Protein AF-A0A9E1ZMN6-F1 (afdb_monomer)

pLDDT: mean 77.55, std 17.22, range [42.34, 97.69]

Nearest PDB structures (foldseek):
  6go1-assembly2_B  TM=6.642E-01  e=5.822E-03  Bacillus anthracis
  4v33-assembly2_B  TM=7.452E-01  e=2.477E-02  Bacillus anthracis
  4hd5-assembly1_A  TM=7.446E-01  e=3.017E-02  Bacillus cereus ATCC 14579
  4u10-assembly2_B  TM=7.130E-01  e=7.098E-02  Aggregatibacter actinomycetemcomitans
  6dq3-assembly2_B  TM=7.300E-01  e=2.173E-01  Streptococcus pyogenes

Mean predicted aligned error: 18.03 Å

Structure (mmCIF, N/CA/C/O backbone):
data_AF-A0A9E1ZMN6-F1
#
_entry.id   AF-A0A9E1ZMN6-F1
#
loop_
_atom_site.group_PDB
_atom_site.id
_atom_site.type_symbol
_atom_site.label_atom_id
_atom_site.label_alt_id
_atom_site.label_comp_id
_atom_site.label_asym_id
_atom_site.label_entity_id
_atom_site.label_seq_id
_atom_site.pdbx_PDB_ins_code
_atom_site.Cartn_x
_atom_site.Cartn_y
_atom_site.Cartn_z
_atom_site.occupancy
_atom_site.B_iso_or_equiv
_atom_site.auth_seq_id
_atom_site.auth_comp_id
_atom_site.auth_asym_id
_atom_site.auth_atom_id
_atom_site.pdbx_PDB_model_num
ATOM 1 N N . MET A 1 1 ? 39.850 -17.743 26.559 1.00 55.59 1 MET A N 1
ATOM 2 C CA . MET A 1 1 ? 39.591 -16.926 27.770 1.00 55.59 1 MET A CA 1
ATOM 3 C C . MET A 1 1 ? 38.496 -15.858 27.578 1.00 55.59 1 MET A C 1
ATOM 5 O O . MET A 1 1 ? 38.080 -15.274 28.565 1.00 55.59 1 MET A O 1
ATOM 9 N N . GLN A 1 2 ? 37.958 -15.644 26.364 1.00 53.09 2 GLN A N 1
ATOM 10 C CA . GLN A 1 2 ? 36.916 -14.631 26.092 1.00 53.09 2 GLN A CA 1
ATOM 11 C C . GLN A 1 2 ? 35.464 -15.060 26.394 1.00 53.09 2 GLN A C 1
ATOM 13 O O . GLN A 1 2 ? 34.640 -14.207 26.696 1.00 53.09 2 GLN A O 1
ATOM 18 N N . ALA A 1 3 ? 35.139 -16.358 26.395 1.00 51.31 3 ALA A N 1
ATOM 19 C CA . ALA A 1 3 ? 33.756 -16.818 26.604 1.00 51.31 3 ALA A CA 1
ATOM 20 C C . ALA A 1 3 ? 33.242 -16.666 28.053 1.00 51.31 3 ALA A C 1
ATOM 22 O O . ALA A 1 3 ? 32.040 -16.581 28.278 1.00 51.31 3 ALA A O 1
ATOM 23 N N . LYS A 1 4 ? 34.139 -16.595 29.050 1.00 49.56 4 LYS A N 1
ATOM 24 C CA . LYS A 1 4 ? 33.753 -16.445 30.467 1.00 49.56 4 LYS A CA 1
ATOM 25 C C . LYS A 1 4 ? 33.398 -15.007 30.860 1.00 49.56 4 LYS A C 1
ATOM 27 O O . LYS A 1 4 ? 32.746 -14.825 31.876 1.00 49.56 4 LYS A O 1
ATOM 32 N N . LEU A 1 5 ? 33.809 -14.005 30.077 1.00 49.47 5 LEU A N 1
ATOM 33 C CA . LEU A 1 5 ? 33.590 -12.595 30.417 1.00 49.47 5 LEU A CA 1
ATOM 34 C C . LEU A 1 5 ? 32.196 -12.099 29.990 1.00 49.47 5 LEU A C 1
ATOM 36 O O . LEU A 1 5 ? 31.632 -11.235 30.651 1.00 49.47 5 LEU A O 1
ATOM 40 N N . GLN A 1 6 ? 31.610 -12.672 28.931 1.00 50.91 6 GLN A N 1
ATOM 41 C CA . GLN A 1 6 ? 30.284 -12.264 28.445 1.00 50.91 6 GLN A CA 1
ATOM 42 C C . GLN A 1 6 ? 29.119 -12.843 29.258 1.00 50.91 6 GLN A C 1
ATOM 44 O O . GLN A 1 6 ? 28.079 -12.200 29.373 1.00 50.91 6 GLN A O 1
ATOM 49 N N . LEU A 1 7 ? 29.295 -14.012 29.881 1.00 46.94 7 LEU A N 1
ATOM 50 C CA . LEU A 1 7 ? 28.235 -14.645 30.673 1.00 46.94 7 LEU A CA 1
ATOM 51 C C . LEU A 1 7 ? 27.974 -13.906 32.000 1.00 46.94 7 LEU A C 1
ATOM 53 O O . LEU A 1 7 ? 26.841 -13.860 32.473 1.00 46.94 7 LEU A O 1
ATOM 57 N N . THR A 1 8 ? 29.002 -13.275 32.574 1.00 51.66 8 THR A N 1
ATOM 58 C CA . THR A 1 8 ? 28.896 -12.539 33.844 1.00 51.66 8 THR A CA 1
ATOM 59 C C . THR A 1 8 ? 28.170 -11.200 33.686 1.00 51.66 8 THR A C 1
ATOM 61 O O . THR A 1 8 ? 27.467 -10.778 34.596 1.00 51.66 8 THR A O 1
ATOM 64 N N . VAL A 1 9 ? 28.275 -10.553 32.518 1.00 53.06 9 VAL A N 1
ATOM 65 C CA . VAL A 1 9 ? 27.599 -9.269 32.243 1.00 53.06 9 VAL A CA 1
ATOM 66 C C . VAL A 1 9 ? 26.089 -9.461 32.044 1.00 53.06 9 VAL A C 1
ATOM 68 O O . VAL A 1 9 ? 25.304 -8.614 32.462 1.00 53.06 9 VAL A O 1
ATOM 71 N N . ILE A 1 10 ? 25.666 -10.604 31.490 1.00 53.34 10 ILE A N 1
ATOM 72 C CA . ILE A 1 10 ? 24.245 -10.918 31.262 1.00 53.34 10 ILE A CA 1
ATOM 73 C C . ILE A 1 10 ? 23.500 -11.172 32.587 1.00 53.34 10 ILE A C 1
ATOM 75 O O . ILE A 1 10 ? 22.345 -10.775 32.722 1.00 53.34 10 ILE A O 1
ATOM 79 N N . PHE A 1 11 ? 24.157 -11.747 33.602 1.00 50.47 11 PHE A N 1
ATOM 80 C CA . PHE A 1 11 ? 23.517 -11.997 34.902 1.00 50.47 11 PHE A CA 1
ATOM 81 C C . PHE A 1 11 ? 23.331 -10.737 35.767 1.00 50.47 11 PHE A C 1
ATOM 83 O O . PHE A 1 11 ? 22.403 -10.696 36.572 1.00 50.47 11 PHE A O 1
ATOM 90 N N . SER A 1 12 ? 24.146 -9.690 35.595 1.00 49.91 12 SER A N 1
ATOM 91 C CA . SER A 1 12 ? 24.007 -8.449 36.380 1.00 49.91 12 SER A CA 1
ATOM 92 C C . SER A 1 12 ? 22.923 -7.493 35.866 1.00 49.91 12 SER A C 1
ATOM 94 O O . SER A 1 12 ? 22.464 -6.648 36.630 1.00 49.91 12 SER A O 1
ATOM 96 N N . ALA A 1 13 ? 22.465 -7.629 34.617 1.00 50.84 13 ALA A N 1
ATOM 97 C CA . ALA A 1 13 ? 21.418 -6.766 34.056 1.00 50.84 13 ALA A CA 1
ATOM 98 C C . ALA A 1 13 ? 19.985 -7.202 34.431 1.00 50.84 13 ALA A C 1
ATOM 100 O O . ALA A 1 13 ? 19.063 -6.392 34.376 1.00 50.84 13 ALA A O 1
ATOM 101 N N . LEU A 1 14 ? 19.785 -8.457 34.857 1.00 49.31 14 LEU A N 1
ATOM 102 C CA . LEU A 1 14 ? 18.451 -8.998 35.157 1.00 49.31 14 LEU A CA 1
ATOM 103 C C . LEU A 1 14 ? 17.947 -8.658 36.576 1.00 49.31 14 LEU A C 1
ATOM 105 O O . LEU A 1 14 ? 16.768 -8.827 36.868 1.00 49.31 14 LEU A O 1
ATOM 109 N N . ALA A 1 15 ? 18.809 -8.134 37.454 1.00 52.72 15 ALA A N 1
ATOM 110 C CA . ALA A 1 15 ? 18.460 -7.821 38.844 1.00 52.72 15 ALA A CA 1
ATOM 111 C C . ALA A 1 15 ? 17.865 -6.411 39.059 1.00 52.72 15 ALA A C 1
ATOM 113 O O . ALA A 1 15 ? 17.480 -6.084 40.177 1.00 52.72 15 ALA A O 1
ATOM 114 N N . PHE A 1 16 ? 17.773 -5.571 38.019 1.00 50.97 16 PHE A N 1
ATOM 115 C CA . PHE A 1 16 ? 17.342 -4.169 38.157 1.00 50.97 16 PHE A CA 1
ATOM 116 C C . PHE A 1 16 ? 15.864 -3.887 37.826 1.00 50.97 16 PHE A C 1
ATOM 118 O O . PHE A 1 16 ? 15.428 -2.751 37.983 1.00 50.97 16 PHE A O 1
ATOM 125 N N . PHE A 1 17 ? 15.067 -4.886 37.425 1.00 51.97 17 PHE A N 1
ATOM 126 C CA . PHE A 1 17 ? 13.691 -4.658 36.944 1.00 51.97 17 PHE A CA 1
ATOM 127 C C . PHE A 1 17 ? 12.552 -5.112 37.875 1.00 51.97 17 PHE A C 1
ATOM 129 O O . PHE A 1 17 ? 11.391 -4.990 37.498 1.00 51.97 17 PHE A O 1
ATOM 136 N N . THR A 1 18 ? 12.814 -5.587 39.099 1.00 54.97 18 THR A 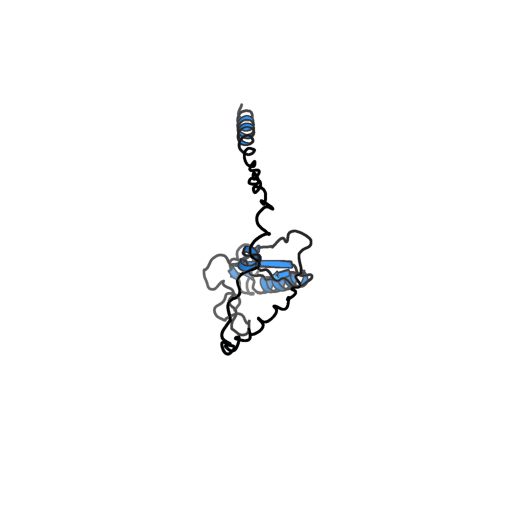N 1
ATOM 137 C CA . THR A 1 18 ? 11.747 -6.142 39.968 1.00 54.97 18 THR A CA 1
ATOM 138 C C . THR A 1 18 ? 11.263 -5.219 41.091 1.00 54.97 18 THR A C 1
ATOM 140 O O . THR A 1 18 ? 10.654 -5.700 42.041 1.00 54.97 18 THR A O 1
ATOM 143 N N . SER A 1 19 ? 11.503 -3.906 41.027 1.00 57.78 19 SER A N 1
ATOM 144 C CA . SER A 1 19 ? 11.104 -2.982 42.103 1.00 57.78 19 SER A CA 1
ATOM 145 C C . SER A 1 19 ? 10.176 -1.867 41.624 1.00 57.78 19 SER A C 1
ATOM 147 O O . SER A 1 19 ? 10.571 -0.705 41.608 1.00 57.78 19 SER A O 1
ATOM 149 N N . ALA A 1 20 ? 8.933 -2.202 41.271 1.00 53.81 20 ALA A N 1
ATOM 150 C CA . ALA A 1 20 ? 7.847 -1.220 41.205 1.00 53.81 20 ALA A CA 1
ATOM 151 C C . ALA A 1 20 ? 6.463 -1.894 41.195 1.00 53.81 20 ALA A C 1
ATOM 153 O O . ALA A 1 20 ? 5.995 -2.303 40.139 1.00 53.81 20 ALA A O 1
ATOM 154 N N . CYS A 1 21 ? 5.817 -2.003 42.362 1.00 51.28 21 CYS A N 1
ATOM 155 C CA . CYS A 1 21 ? 4.387 -1.704 42.570 1.00 51.28 21 CYS A CA 1
ATOM 156 C C . CYS A 1 21 ? 3.940 -2.166 43.963 1.00 51.28 21 CYS A C 1
ATOM 158 O O . CYS A 1 21 ? 3.543 -3.312 44.146 1.00 51.28 21 CYS A O 1
ATOM 160 N N . SER A 1 22 ? 3.945 -1.241 44.922 1.00 56.62 22 SER A N 1
ATOM 161 C CA . SER A 1 22 ? 3.109 -1.339 46.120 1.00 56.62 22 SER A CA 1
ATOM 162 C C . SER A 1 22 ? 2.579 0.053 46.437 1.00 56.62 22 SER A C 1
ATOM 164 O O . SER A 1 22 ? 3.307 0.885 46.971 1.00 56.62 22 SER A O 1
ATOM 166 N N . ALA A 1 23 ? 1.319 0.311 46.096 1.00 55.38 23 ALA A N 1
ATOM 167 C CA . ALA A 1 23 ? 0.566 1.444 46.619 1.00 55.38 23 ALA A CA 1
ATOM 168 C C . ALA A 1 23 ? -0.871 0.985 46.890 1.00 55.38 23 ALA A C 1
ATOM 170 O O . ALA A 1 23 ? -1.727 0.978 46.010 1.00 55.38 23 ALA A O 1
ATOM 171 N N . THR A 1 24 ? -1.101 0.541 48.122 1.00 68.75 24 THR A N 1
ATOM 172 C CA . THR A 1 24 ? -2.433 0.298 48.677 1.00 68.75 24 THR A CA 1
ATOM 173 C C . THR A 1 24 ? -3.028 1.647 49.091 1.00 68.75 24 THR A C 1
ATOM 175 O O . THR A 1 24 ? -2.358 2.373 49.830 1.00 68.75 24 THR A O 1
ATOM 178 N N . PRO A 1 25 ? -4.253 2.014 48.684 1.00 64.56 25 PRO A N 1
ATOM 179 C CA . PRO A 1 25 ? -4.913 3.181 49.247 1.00 64.56 25 PRO A CA 1
ATOM 180 C C . PRO A 1 25 ? -5.453 2.847 50.643 1.00 64.56 25 PRO A C 1
ATOM 182 O O . PRO A 1 25 ? -6.166 1.860 50.829 1.00 64.56 25 PRO A O 1
ATOM 185 N N . ALA A 1 26 ? -5.106 3.677 51.626 1.00 59.38 26 ALA A N 1
ATOM 186 C CA . ALA A 1 26 ? -5.770 3.697 52.922 1.00 59.38 26 ALA A CA 1
ATOM 187 C C . ALA A 1 26 ? -7.115 4.422 52.769 1.00 59.38 26 ALA A C 1
ATOM 189 O O . ALA A 1 26 ? -7.161 5.537 52.254 1.00 59.38 26 ALA A O 1
ATOM 190 N N . ALA A 1 27 ? -8.201 3.773 53.188 1.00 60.84 27 ALA A N 1
ATOM 191 C CA . ALA A 1 27 ? -9.512 4.397 53.294 1.00 60.84 27 ALA A CA 1
ATOM 192 C C . ALA A 1 27 ? -9.580 5.278 54.554 1.00 60.84 27 ALA A C 1
ATOM 194 O O . ALA A 1 27 ? -9.082 4.895 55.614 1.00 60.84 27 ALA A O 1
ATOM 195 N N . ASP A 1 28 ? -10.186 6.453 54.390 1.00 64.88 28 ASP A N 1
ATOM 196 C CA . ASP A 1 28 ? -10.328 7.523 55.381 1.00 64.88 28 ASP A CA 1
ATOM 197 C C . ASP A 1 28 ? -11.265 7.164 56.558 1.00 64.88 28 ASP A C 1
ATOM 199 O O . ASP A 1 28 ? -12.084 6.243 56.451 1.00 64.88 28 ASP A O 1
ATOM 203 N N . PRO A 1 29 ? -11.166 7.888 57.692 1.00 60.28 29 PRO A N 1
ATOM 204 C CA . PRO A 1 29 ? -11.819 7.534 58.940 1.00 60.28 29 PRO A CA 1
ATOM 205 C C . PRO A 1 29 ? -13.309 7.901 59.012 1.00 60.28 29 PRO A C 1
ATOM 207 O O . PRO A 1 29 ? -13.796 8.902 58.493 1.00 60.28 29 PRO A O 1
ATOM 210 N N . THR A 1 30 ? -13.990 7.051 59.772 1.00 56.56 30 THR A N 1
ATOM 211 C CA . THR A 1 30 ? -15.356 7.073 60.298 1.00 56.56 30 THR A CA 1
ATOM 212 C C . THR A 1 30 ? -15.882 8.451 60.731 1.00 56.56 30 THR A C 1
ATOM 214 O O . THR A 1 30 ? -15.247 9.159 61.512 1.00 56.56 30 THR A O 1
ATOM 217 N N . SER A 1 31 ? -17.106 8.786 60.305 1.00 63.31 31 SER A N 1
ATOM 218 C CA . SER A 1 31 ? -17.873 9.946 60.785 1.00 63.31 31 SER A CA 1
ATOM 219 C C . SER A 1 31 ? -18.339 9.779 62.249 1.00 63.31 31 SER A C 1
ATOM 221 O O . SER A 1 31 ? -18.703 8.668 62.642 1.00 63.31 31 SER A O 1
ATOM 223 N N . PRO A 1 32 ? -18.372 10.855 63.063 1.00 72.00 32 PRO A N 1
ATOM 224 C CA . PRO A 1 32 ? -18.849 10.815 64.449 1.00 72.00 32 PRO A CA 1
ATOM 225 C C . PRO A 1 32 ? -20.383 10.651 64.563 1.00 72.00 32 PRO A C 1
ATOM 227 O O . PRO A 1 32 ? -21.106 10.881 63.591 1.00 72.00 32 PRO A O 1
ATOM 230 N N . PRO A 1 33 ? -20.888 10.241 65.745 1.00 62.81 33 PRO A N 1
ATOM 231 C CA . PRO A 1 33 ? -22.278 9.836 65.942 1.00 62.81 33 PRO A CA 1
ATOM 232 C C . PRO A 1 33 ? -23.267 11.009 65.907 1.00 62.81 33 PRO A C 1
ATOM 234 O O . PRO A 1 33 ? -22.980 12.109 66.374 1.00 62.81 33 PRO A O 1
ATOM 237 N N . ILE A 1 34 ? -24.461 10.724 65.385 1.00 56.66 34 ILE A N 1
ATOM 238 C CA . ILE A 1 34 ? -25.623 11.616 65.380 1.00 56.66 34 ILE A CA 1
ATOM 239 C C . ILE A 1 34 ? -26.207 11.669 66.798 1.00 56.66 34 ILE A C 1
ATOM 241 O O . ILE A 1 34 ? -26.591 10.640 67.352 1.00 56.66 34 ILE A O 1
ATOM 245 N N . ASP A 1 35 ? -26.282 12.873 67.364 1.00 48.25 35 ASP A N 1
ATOM 246 C CA . ASP A 1 35 ? -26.902 13.157 68.658 1.00 48.25 35 ASP A CA 1
ATOM 247 C C . ASP A 1 35 ? -28.433 13.262 68.507 1.00 48.25 35 ASP A C 1
ATOM 249 O O . ASP A 1 35 ? -28.977 14.218 67.951 1.00 48.25 35 ASP A O 1
ATOM 253 N N . THR A 1 36 ? -29.142 12.235 68.973 1.00 53.12 36 THR A N 1
ATOM 254 C CA . THR A 1 36 ? -30.608 12.102 68.969 1.00 53.12 36 THR A CA 1
ATOM 255 C C . THR A 1 36 ? -31.269 12.840 70.145 1.00 53.12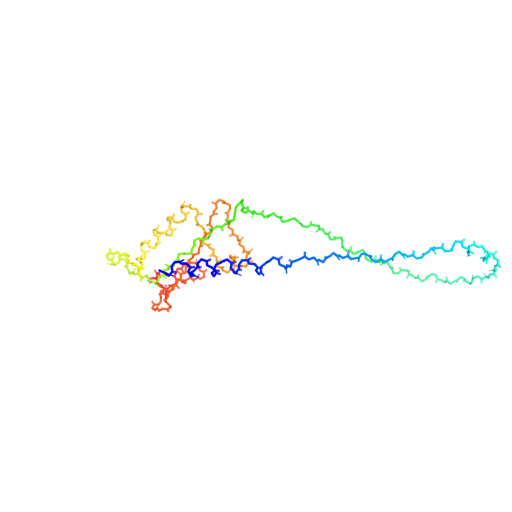 36 THR A C 1
ATOM 257 O O . THR A 1 36 ? -32.066 12.256 70.879 1.00 53.12 36 THR A O 1
ATOM 260 N N . GLY A 1 37 ? -30.932 14.118 70.352 1.00 54.00 37 GLY A N 1
ATOM 261 C CA . GLY A 1 37 ? -31.237 14.839 71.598 1.00 54.00 37 GLY A CA 1
ATOM 262 C C . GLY A 1 37 ? -31.970 16.182 71.495 1.00 54.00 37 GLY A C 1
ATOM 263 O O . GLY A 1 37 ? -32.024 16.889 72.496 1.00 54.00 37 GLY A O 1
ATOM 264 N N . ALA A 1 38 ? -32.528 16.581 70.344 1.00 45.62 38 ALA A N 1
ATOM 265 C CA . ALA A 1 38 ? -33.139 17.917 70.202 1.00 45.62 38 ALA A CA 1
ATOM 266 C C . ALA A 1 38 ? -34.439 17.962 69.370 1.00 45.62 38 ALA A C 1
ATOM 268 O O . ALA A 1 38 ? -34.708 18.940 68.678 1.00 45.62 38 ALA A O 1
ATOM 269 N N . THR A 1 39 ? -35.272 16.915 69.431 1.00 49.00 39 THR A N 1
ATOM 270 C CA . THR A 1 39 ? -36.575 16.856 68.722 1.00 49.00 39 THR A CA 1
ATOM 271 C C . THR A 1 39 ? -37.785 16.984 69.656 1.00 49.00 39 THR A C 1
ATOM 273 O O . THR A 1 39 ? -38.852 16.438 69.399 1.00 49.00 39 THR A O 1
ATOM 276 N N . ALA A 1 40 ? -37.675 17.737 70.746 1.00 48.56 40 ALA A N 1
ATOM 277 C CA . ALA A 1 40 ? -38.840 18.105 71.541 1.00 48.56 40 ALA A CA 1
ATOM 278 C C . ALA A 1 40 ? -38.656 19.524 72.069 1.00 48.56 40 ALA A C 1
ATOM 280 O O . ALA A 1 40 ? -37.576 19.867 72.528 1.00 48.56 40 ALA A O 1
ATOM 281 N N . ILE A 1 41 ? -39.735 20.308 72.058 1.00 45.28 41 ILE A N 1
ATOM 282 C CA . ILE A 1 41 ? -39.816 21.725 72.459 1.00 45.28 41 ILE A CA 1
ATOM 283 C C . ILE A 1 41 ? -39.543 22.710 71.307 1.00 45.28 41 ILE A C 1
ATOM 285 O O . ILE A 1 41 ? -38.682 23.577 71.366 1.00 45.28 41 ILE A O 1
ATOM 289 N N . SER A 1 42 ? -40.353 22.625 70.252 1.00 42.34 42 SER A N 1
ATOM 290 C CA . SER A 1 42 ? -40.714 23.811 69.460 1.00 42.34 42 SER A CA 1
ATOM 291 C C . SER A 1 42 ? -42.097 23.622 68.830 1.00 42.34 42 SER A C 1
ATOM 293 O O . SER A 1 42 ? -42.288 23.675 67.621 1.00 42.34 42 SER A O 1
ATOM 295 N N . MET A 1 43 ? -43.083 23.308 69.673 1.00 48.97 43 MET A N 1
ATOM 296 C CA . MET A 1 43 ? -44.496 23.314 69.295 1.00 48.97 43 MET A CA 1
ATOM 297 C C . MET A 1 43 ? -45.272 24.119 70.330 1.00 48.97 43 MET A C 1
ATOM 299 O O . MET A 1 43 ? -45.828 23.543 71.255 1.00 48.97 43 MET A O 1
ATOM 303 N N . ALA A 1 44 ? -45.231 25.446 70.207 1.00 51.19 44 ALA A N 1
ATOM 304 C CA . ALA A 1 44 ? -46.248 26.381 70.701 1.00 51.19 44 ALA A CA 1
ATOM 305 C C . ALA A 1 44 ? -45.739 27.820 70.529 1.00 51.19 44 ALA A C 1
ATOM 307 O O . ALA A 1 44 ? -45.288 28.450 71.481 1.00 51.19 44 ALA A O 1
ATOM 308 N N . SER A 1 45 ? -45.812 28.360 69.313 1.00 44.91 45 SER A N 1
ATOM 309 C CA . SER A 1 45 ? -45.938 29.810 69.171 1.00 44.91 45 SER A CA 1
ATOM 310 C C . SER A 1 45 ? -46.736 30.142 67.923 1.00 44.91 45 SER A C 1
ATOM 312 O O . SER A 1 45 ? -46.298 29.990 66.786 1.00 44.91 45 SER A O 1
ATOM 314 N N . THR A 1 46 ? -47.972 30.523 68.200 1.00 51.00 46 THR A N 1
ATOM 315 C CA . THR A 1 46 ? -48.989 31.049 67.309 1.00 51.00 46 THR A CA 1
ATOM 316 C C . THR A 1 46 ? -48.497 32.344 66.668 1.00 51.00 46 THR A C 1
ATOM 318 O O . THR A 1 46 ? -48.262 33.322 67.373 1.00 51.00 46 THR A O 1
ATOM 321 N N . MET A 1 47 ? -48.418 32.394 65.340 1.00 46.22 47 MET A N 1
ATOM 322 C CA . MET A 1 47 ? -48.452 33.659 64.608 1.00 46.22 47 MET A CA 1
ATOM 323 C C . MET A 1 47 ? -49.408 33.537 63.428 1.00 46.22 47 MET A C 1
ATOM 325 O O . MET A 1 47 ? -49.321 32.612 62.624 1.00 46.22 47 MET A O 1
ATOM 329 N N . ALA A 1 48 ? -50.351 34.474 63.374 1.00 55.19 48 ALA A N 1
ATOM 330 C CA . ALA A 1 48 ? -51.224 34.697 62.238 1.00 55.19 48 ALA A CA 1
ATOM 331 C C . ALA A 1 48 ? -50.361 34.963 60.995 1.00 55.19 48 ALA A C 1
ATOM 333 O O . ALA A 1 48 ? -49.643 35.959 60.942 1.00 55.19 48 ALA A O 1
ATOM 334 N N . ALA A 1 49 ? -50.405 34.049 60.028 1.00 55.88 49 ALA A N 1
ATOM 335 C CA . ALA A 1 49 ? -49.747 34.215 58.743 1.00 55.88 49 ALA A CA 1
ATOM 336 C C . ALA A 1 49 ? -50.711 34.924 57.785 1.00 55.88 49 ALA A C 1
ATOM 338 O O . ALA A 1 49 ? -51.783 34.406 57.464 1.00 55.88 49 ALA A O 1
ATOM 339 N N . GLU A 1 50 ? -50.334 36.124 57.349 1.00 60.31 50 GLU A N 1
ATOM 340 C CA . GLU A 1 50 ? -50.986 36.815 56.242 1.00 60.31 50 GLU A CA 1
ATOM 341 C C . GLU A 1 50 ? -50.921 35.943 54.980 1.00 60.31 50 GLU A C 1
ATOM 343 O O . GLU A 1 50 ? -49.903 35.321 54.670 1.00 60.31 50 GLU A O 1
ATOM 348 N N . THR A 1 51 ? -52.033 35.869 54.249 1.00 57.47 51 THR A N 1
ATOM 349 C CA . THR A 1 51 ? -52.121 35.114 52.996 1.00 57.47 51 THR A CA 1
ATOM 350 C C . THR A 1 51 ? -51.345 35.853 51.906 1.00 57.47 51 THR A C 1
ATOM 352 O O . THR A 1 51 ? -51.875 36.752 51.258 1.00 57.47 51 THR A O 1
ATOM 355 N N . MET A 1 52 ? -50.080 35.484 51.698 1.00 63.91 52 MET A N 1
ATOM 356 C CA . MET A 1 52 ? -49.342 35.877 50.499 1.00 63.91 52 MET A CA 1
ATOM 357 C C . MET A 1 52 ? -49.913 35.128 49.290 1.00 63.91 52 MET A C 1
ATOM 359 O O . MET A 1 52 ? -50.081 33.908 49.325 1.00 63.91 52 MET A O 1
ATOM 363 N N . ALA A 1 53 ? -50.227 35.858 48.219 1.00 69.25 53 ALA A N 1
ATOM 364 C CA . ALA A 1 53 ? -50.614 35.262 46.946 1.00 69.25 53 ALA A CA 1
ATOM 365 C C . ALA A 1 53 ? -49.477 34.365 46.424 1.00 69.25 53 ALA A C 1
ATOM 367 O O . ALA A 1 53 ? -48.315 34.772 46.420 1.00 69.25 53 ALA A O 1
ATOM 368 N N . ALA A 1 54 ? -49.813 33.144 46.001 1.00 69.50 54 ALA A N 1
ATOM 369 C CA . ALA A 1 54 ? -48.842 32.189 45.483 1.00 69.50 54 ALA A CA 1
ATOM 370 C C . ALA A 1 54 ? -48.149 32.752 44.230 1.00 69.50 54 ALA A C 1
ATOM 372 O O . ALA A 1 54 ? -48.804 33.100 43.247 1.00 69.50 54 ALA A O 1
ATOM 373 N N . ILE A 1 55 ? -46.819 32.835 44.269 1.00 73.06 55 ILE A N 1
ATOM 374 C CA . ILE A 1 55 ? -45.995 33.149 43.100 1.00 73.06 55 ILE A CA 1
ATOM 375 C C . ILE A 1 55 ? -46.054 31.927 42.166 1.00 73.06 55 ILE A C 1
ATOM 377 O O . ILE A 1 55 ? -45.890 30.804 42.655 1.00 73.06 55 ILE A O 1
ATOM 381 N N . PRO A 1 56 ? -46.309 32.095 40.854 1.00 71.12 56 PRO A N 1
ATOM 382 C CA . PRO A 1 56 ? -46.331 30.975 39.921 1.00 71.12 56 PRO A CA 1
ATOM 383 C C . PRO A 1 56 ? -44.984 30.249 39.953 1.00 71.12 56 PRO A C 1
ATOM 385 O O . PRO A 1 56 ? -43.934 30.840 39.716 1.00 71.12 56 PRO A O 1
ATOM 388 N N . THR A 1 57 ? -45.023 28.964 40.294 1.00 76.88 57 THR A N 1
ATOM 389 C CA . THR A 1 57 ? -43.852 28.089 40.280 1.00 76.88 57 THR A CA 1
ATOM 390 C C . THR A 1 57 ? -43.447 27.845 38.830 1.00 76.88 57 THR A C 1
ATOM 392 O O . THR A 1 57 ? -44.255 27.352 38.041 1.00 76.88 57 THR A O 1
ATOM 395 N N . GLU A 1 58 ? -42.212 28.200 38.467 1.00 76.25 58 GLU A N 1
ATOM 396 C CA . GLU A 1 58 ? -41.659 27.854 37.158 1.00 76.25 58 GLU A CA 1
ATOM 397 C C . GLU A 1 58 ? -41.714 26.334 36.978 1.00 76.25 58 GLU A C 1
ATOM 399 O O . GLU A 1 58 ? -41.198 25.563 37.788 1.00 76.25 58 GLU A O 1
ATOM 404 N N . THR A 1 59 ? -42.405 25.897 35.927 1.00 77.19 59 THR A N 1
ATOM 405 C CA . THR A 1 59 ? -42.470 24.482 35.566 1.00 77.19 59 THR A CA 1
ATOM 406 C C . THR A 1 59 ? -41.132 24.106 34.948 1.00 77.19 59 THR A C 1
ATOM 408 O O . THR A 1 59 ? -40.769 24.625 33.892 1.00 77.19 59 THR A O 1
ATOM 411 N N . THR A 1 60 ? -40.384 23.222 35.606 1.00 77.94 60 THR A N 1
ATOM 412 C CA . THR A 1 60 ? -39.134 22.697 35.058 1.00 77.94 60 THR A CA 1
ATOM 413 C C . THR A 1 60 ? -39.430 21.945 33.761 1.00 77.94 60 THR A C 1
ATOM 415 O O . THR A 1 60 ? -40.252 21.029 33.722 1.00 77.94 60 THR A O 1
ATOM 418 N N . ILE A 1 61 ? -38.783 22.355 32.669 1.00 80.31 61 ILE A N 1
ATOM 419 C CA . ILE A 1 61 ? -38.842 21.617 31.405 1.00 80.31 61 ILE A CA 1
ATOM 420 C C . ILE A 1 61 ? -38.115 20.285 31.634 1.00 80.31 61 ILE A C 1
ATOM 422 O O . ILE A 1 61 ? -36.991 20.306 32.144 1.00 80.31 61 ILE A O 1
ATOM 426 N N . PRO A 1 62 ? -38.718 19.130 31.299 1.00 79.44 62 PRO A N 1
ATOM 427 C CA . PRO A 1 62 ? -38.043 17.851 31.453 1.00 79.44 62 PRO A CA 1
ATOM 428 C C . PRO A 1 62 ? -36.792 17.826 30.575 1.00 79.44 62 PRO A C 1
ATOM 430 O O . PRO A 1 62 ? -36.862 18.048 29.365 1.00 79.44 62 PRO A O 1
ATOM 433 N N . THR A 1 63 ? -35.642 17.549 31.187 1.00 82.31 63 THR A N 1
ATOM 434 C CA . THR A 1 63 ? -34.407 17.2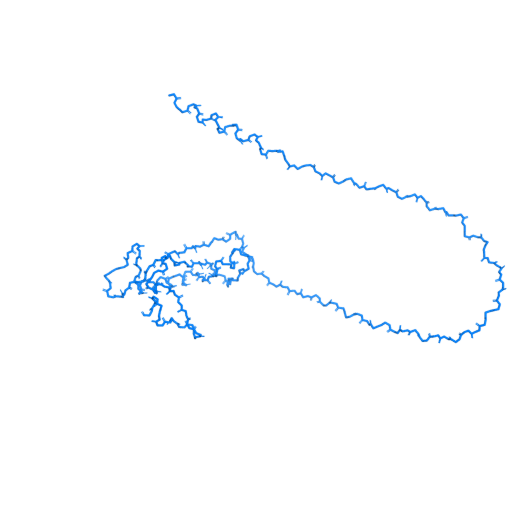83 30.450 1.00 82.31 63 THR A CA 1
ATOM 435 C C . THR A 1 63 ? -34.633 16.048 29.572 1.00 82.31 63 THR A C 1
ATOM 437 O O . THR A 1 63 ? -35.104 15.031 30.095 1.00 82.31 63 THR A O 1
ATOM 440 N N . PRO A 1 64 ? -34.346 16.102 28.257 1.00 83.00 64 PRO A N 1
ATOM 441 C CA . PRO A 1 64 ? -34.498 14.943 27.388 1.00 83.00 64 PRO A CA 1
ATOM 442 C C . PRO A 1 64 ? -33.704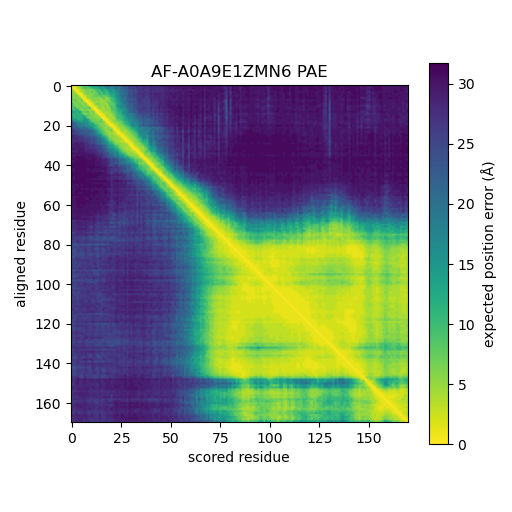 13.763 27.950 1.00 83.00 64 PRO A C 1
ATOM 444 O O . PRO A 1 64 ? -32.535 13.893 28.305 1.00 83.00 64 PRO A O 1
ATOM 447 N N . THR A 1 65 ? -34.369 12.616 28.072 1.00 84.06 65 THR A N 1
ATOM 448 C CA . THR A 1 65 ? -33.737 11.376 28.521 1.00 84.06 65 THR A CA 1
ATOM 449 C C . THR A 1 65 ? -32.783 10.896 27.433 1.00 84.06 65 THR A C 1
ATOM 451 O O . THR A 1 65 ? -33.212 10.679 26.299 1.00 84.06 65 THR A O 1
ATOM 454 N N . GLU A 1 66 ? -31.500 10.743 27.761 1.00 85.56 66 GLU A N 1
ATOM 455 C CA . GLU A 1 66 ? -30.524 10.180 26.828 1.00 85.56 66 GLU A CA 1
ATOM 456 C C . GLU A 1 66 ? -30.934 8.750 26.453 1.00 85.56 66 GLU A C 1
ATOM 458 O O . GLU A 1 66 ? -31.095 7.880 27.311 1.00 85.56 66 GLU A O 1
ATOM 463 N N . VAL A 1 67 ? -31.144 8.516 25.157 1.00 86.88 67 VAL A N 1
ATOM 464 C CA . VAL A 1 67 ? -31.430 7.183 24.622 1.00 86.88 67 VAL A CA 1
ATOM 465 C C . VAL A 1 67 ? -30.090 6.473 24.411 1.00 86.88 67 VAL A C 1
ATOM 467 O O . VAL A 1 67 ? -29.247 7.010 23.688 1.00 86.88 67 VAL A O 1
ATOM 470 N N . PRO A 1 68 ? -29.858 5.286 24.999 1.00 88.19 68 PRO A N 1
ATOM 471 C CA . PRO A 1 68 ? -28.617 4.557 24.775 1.00 88.19 68 PRO A CA 1
ATOM 472 C C . PRO A 1 68 ? -28.502 4.140 23.303 1.00 88.19 68 PRO A C 1
ATOM 474 O O . PRO A 1 68 ? -29.465 3.650 22.711 1.00 88.19 68 PRO A O 1
ATOM 477 N N . PHE A 1 69 ? -27.313 4.306 22.720 1.00 87.31 69 PHE A N 1
ATOM 478 C CA . PHE A 1 69 ? -26.974 3.733 21.419 1.00 87.31 69 PHE A CA 1
ATOM 479 C C . PHE A 1 69 ? -26.097 2.493 21.606 1.00 87.31 69 PHE A C 1
ATOM 481 O O . PHE A 1 69 ? -25.354 2.377 22.581 1.00 87.31 69 PHE A O 1
ATOM 488 N N . TYR A 1 70 ? -26.183 1.566 20.656 1.00 87.75 70 TYR A N 1
ATOM 489 C CA . TYR A 1 70 ? -25.405 0.331 20.657 1.00 87.75 70 TYR A CA 1
ATOM 490 C C . TYR A 1 70 ? -24.476 0.323 19.445 1.00 87.75 70 TYR A C 1
ATOM 492 O O . TYR A 1 70 ? -24.921 0.558 18.322 1.00 87.75 70 TYR A O 1
ATOM 500 N N . LEU A 1 71 ? -23.193 0.036 19.672 1.00 83.75 71 LEU A N 1
ATOM 501 C CA . LEU A 1 71 ? -22.199 -0.164 18.620 1.00 83.75 71 LEU A CA 1
ATOM 502 C C . LEU A 1 71 ? -21.914 -1.661 18.486 1.00 83.75 71 LEU A C 1
ATOM 504 O O . LEU A 1 71 ? -21.629 -2.332 19.474 1.00 83.75 71 LEU A O 1
ATOM 508 N N . THR A 1 72 ? -21.979 -2.176 17.260 1.00 83.94 72 THR A N 1
ATOM 509 C CA . THR A 1 72 ? -21.488 -3.522 16.941 1.00 83.94 72 THR A CA 1
ATOM 510 C C . THR A 1 72 ? -20.114 -3.380 16.308 1.00 83.94 72 THR A C 1
ATOM 512 O O . THR A 1 72 ? -19.977 -2.683 15.305 1.00 83.94 72 THR A O 1
ATOM 515 N N . ALA A 1 73 ? -19.107 -4.023 16.894 1.00 81.44 73 ALA A N 1
ATOM 516 C CA . ALA A 1 73 ? -17.743 -4.029 16.386 1.00 81.44 73 ALA A CA 1
ATOM 517 C C . ALA A 1 73 ? -17.270 -5.471 16.187 1.00 81.44 73 ALA A C 1
ATOM 519 O O . ALA A 1 73 ? -17.498 -6.330 17.040 1.00 81.44 73 ALA A O 1
ATOM 520 N N . ASN A 1 74 ? -16.595 -5.717 15.066 1.00 81.56 74 ASN A N 1
ATOM 521 C CA . ASN A 1 74 ? -15.901 -6.974 14.828 1.00 81.56 74 ASN A CA 1
ATOM 522 C C . ASN A 1 74 ? -14.504 -6.874 15.439 1.00 81.56 74 ASN A C 1
ATOM 524 O O . ASN A 1 74 ? -13.771 -5.930 15.154 1.00 81.56 74 ASN A O 1
ATOM 528 N N . ILE A 1 75 ? -14.146 -7.850 16.268 1.00 85.06 75 ILE A N 1
ATOM 529 C CA . ILE A 1 75 ? -12.814 -7.963 16.862 1.00 85.06 75 ILE A CA 1
ATOM 530 C C . ILE A 1 75 ? -12.090 -9.160 16.257 1.00 85.06 75 ILE A C 1
ATOM 532 O O . ILE A 1 75 ? -12.703 -10.192 15.971 1.00 85.06 75 ILE A O 1
ATOM 536 N N . TRP A 1 76 ? -10.780 -9.037 16.058 1.00 84.44 76 TRP A N 1
ATOM 537 C CA . TRP A 1 76 ? -9.971 -10.186 15.670 1.00 84.44 76 TRP A CA 1
ATOM 538 C C . TRP A 1 76 ? -9.905 -11.194 16.820 1.00 84.44 76 TRP A C 1
ATOM 540 O O . TRP A 1 76 ? -9.781 -10.821 17.985 1.00 84.44 76 TRP A O 1
ATOM 550 N N . ALA A 1 77 ? -9.974 -12.484 16.485 1.00 87.25 77 ALA A N 1
ATOM 551 C CA . ALA A 1 77 ? -9.841 -13.565 17.464 1.00 87.25 77 ALA A CA 1
ATOM 552 C C . ALA A 1 77 ? -8.409 -13.692 18.018 1.00 87.25 77 ALA A C 1
ATOM 554 O O . ALA A 1 77 ? -8.206 -14.227 19.104 1.00 87.25 77 ALA A O 1
ATOM 555 N N . GLU A 1 78 ? -7.426 -13.204 17.264 1.00 88.19 78 GLU A N 1
ATOM 556 C CA . GLU A 1 78 ? -6.003 -13.213 17.591 1.00 88.19 78 GLU A CA 1
ATOM 557 C C . GLU A 1 78 ? -5.382 -11.867 17.208 1.00 88.19 78 GLU A C 1
ATOM 559 O O . GLU A 1 78 ? -5.948 -11.134 16.397 1.00 88.19 78 GLU A O 1
ATOM 564 N N . GLU A 1 79 ? -4.200 -11.569 17.749 1.00 86.69 79 GLU A N 1
ATOM 565 C CA . GLU A 1 79 ? -3.448 -10.357 17.414 1.00 86.69 79 GLU A CA 1
ATOM 566 C C . GLU A 1 79 ? -3.183 -10.287 15.894 1.00 86.69 79 GLU A C 1
ATOM 568 O O . GLU A 1 79 ? -2.478 -11.153 15.350 1.00 86.69 79 GLU A O 1
ATOM 573 N N . PRO A 1 80 ? -3.736 -9.288 15.179 1.00 86.69 80 PRO A N 1
ATOM 574 C CA . PRO A 1 80 ? -3.586 -9.213 13.738 1.00 86.69 80 PRO A CA 1
ATOM 575 C C . PRO A 1 80 ? -2.126 -8.958 13.346 1.00 86.69 80 PRO A C 1
ATOM 577 O O . PRO A 1 80 ? -1.401 -8.182 13.963 1.00 86.69 80 PRO A O 1
ATOM 580 N N . ARG A 1 81 ? -1.680 -9.604 12.264 1.00 90.94 81 ARG A N 1
ATOM 581 C CA . ARG A 1 81 ? -0.372 -9.346 11.646 1.00 90.94 81 ARG A CA 1
ATOM 582 C C . ARG A 1 81 ? -0.575 -8.646 10.313 1.00 90.94 81 ARG A C 1
ATOM 584 O O . ARG A 1 81 ? -1.286 -9.166 9.455 1.00 90.94 81 ARG A O 1
ATOM 591 N N . VAL A 1 82 ? 0.095 -7.511 10.128 1.00 94.88 82 VAL A N 1
ATOM 592 C CA . VAL A 1 82 ? 0.008 -6.708 8.902 1.00 94.88 82 VAL A CA 1
ATOM 593 C C . VAL A 1 82 ? 1.293 -6.851 8.093 1.00 94.88 82 VAL A C 1
ATOM 595 O O . VAL A 1 82 ? 2.352 -6.420 8.552 1.00 94.88 82 VAL A O 1
ATOM 598 N N . PRO A 1 83 ? 1.243 -7.438 6.886 1.00 96.38 83 PRO A N 1
ATOM 599 C CA . PRO A 1 83 ? 2.359 -7.374 5.961 1.00 96.38 83 PRO A CA 1
ATOM 600 C C . PRO A 1 83 ? 2.515 -5.940 5.444 1.00 96.38 83 PRO A C 1
ATOM 602 O O . PRO A 1 83 ? 1.534 -5.293 5.076 1.00 96.38 83 PRO A O 1
ATOM 605 N N . ILE A 1 84 ? 3.760 -5.474 5.373 1.00 96.56 84 ILE A N 1
ATOM 606 C CA . ILE A 1 84 ? 4.124 -4.203 4.747 1.00 96.56 84 ILE A CA 1
ATOM 607 C C . ILE A 1 84 ? 5.006 -4.537 3.548 1.00 96.56 84 ILE A C 1
ATOM 609 O O . ILE A 1 84 ? 6.120 -5.035 3.718 1.00 96.56 84 ILE A O 1
ATOM 613 N N . ILE A 1 85 ? 4.491 -4.325 2.338 1.00 95.25 85 ILE A N 1
ATOM 614 C CA . ILE A 1 85 ? 5.225 -4.609 1.101 1.00 95.25 85 ILE A CA 1
ATOM 615 C C . ILE A 1 85 ? 5.810 -3.305 0.575 1.00 95.25 85 ILE A C 1
ATOM 617 O O . ILE A 1 85 ? 5.076 -2.360 0.286 1.00 95.25 85 ILE A O 1
ATOM 621 N N . ASN A 1 86 ? 7.136 -3.280 0.449 1.00 93.00 86 ASN A N 1
ATOM 622 C CA . ASN A 1 86 ? 7.872 -2.124 -0.035 1.00 93.00 86 ASN A CA 1
ATOM 623 C C . ASN A 1 86 ? 8.209 -2.255 -1.524 1.00 93.00 86 ASN A C 1
ATOM 625 O O . ASN A 1 86 ? 8.791 -3.253 -1.953 1.00 93.00 86 ASN A O 1
ATOM 629 N N . TYR A 1 87 ? 7.892 -1.224 -2.297 1.00 91.94 87 TYR A N 1
ATOM 630 C CA . TYR A 1 87 ? 8.262 -1.081 -3.700 1.00 91.94 87 TYR A CA 1
ATOM 631 C C . TYR A 1 87 ? 9.156 0.146 -3.881 1.00 91.94 87 TYR A C 1
ATOM 633 O O . TYR A 1 87 ? 9.068 1.090 -3.113 1.00 91.94 87 TYR A O 1
ATOM 641 N N . HIS A 1 88 ? 9.996 0.151 -4.917 1.00 90.25 88 HIS A N 1
ATOM 642 C CA . HIS A 1 88 ? 10.899 1.280 -5.189 1.00 90.25 88 HIS A CA 1
ATOM 643 C C . HIS A 1 88 ? 10.517 1.981 -6.502 1.00 90.25 88 HIS A C 1
ATOM 645 O O . HIS A 1 88 ? 10.175 3.159 -6.532 1.00 90.25 88 HIS A O 1
ATOM 651 N N . GLN A 1 89 ? 10.520 1.247 -7.623 1.00 89.44 89 GLN A N 1
ATOM 652 C CA . GLN A 1 89 ? 10.243 1.821 -8.942 1.00 89.44 89 GLN A CA 1
ATOM 653 C C . GLN A 1 89 ? 9.370 0.920 -9.822 1.00 89.44 89 GLN A C 1
ATOM 655 O O . GLN A 1 89 ? 9.509 -0.304 -9.824 1.00 89.44 89 GLN A O 1
ATOM 660 N N . PHE A 1 90 ? 8.532 1.546 -10.653 1.00 90.12 90 PHE A N 1
ATOM 661 C CA . PHE A 1 90 ? 7.838 0.878 -11.750 1.00 90.12 90 PHE A CA 1
ATOM 662 C C . PHE A 1 90 ? 8.691 0.845 -13.022 1.00 90.12 90 PHE A C 1
ATOM 664 O O . PHE A 1 90 ? 9.238 1.854 -13.468 1.00 90.12 90 PHE A O 1
ATOM 671 N N . ALA A 1 91 ? 8.784 -0.329 -13.638 1.00 90.25 91 ALA A N 1
ATOM 672 C CA . ALA A 1 91 ? 9.373 -0.540 -14.951 1.00 90.25 91 ALA A CA 1
ATOM 673 C C . ALA A 1 91 ? 8.274 -0.682 -16.021 1.00 90.25 91 ALA A C 1
ATOM 675 O O . ALA A 1 91 ? 7.208 -1.248 -15.749 1.00 90.25 91 ALA A O 1
ATOM 676 N N . PRO A 1 92 ? 8.522 -0.235 -17.267 1.00 89.31 92 PRO A N 1
ATOM 677 C CA . PRO A 1 92 ? 7.580 -0.451 -18.357 1.00 89.31 92 PRO A CA 1
ATOM 678 C C . PRO A 1 92 ? 7.446 -1.947 -18.663 1.00 89.31 92 PRO A C 1
ATOM 680 O O . PRO A 1 92 ? 8.396 -2.716 -18.495 1.00 89.31 92 PRO A O 1
ATOM 683 N N . ASN A 1 93 ? 6.292 -2.353 -19.197 1.00 91.31 93 ASN A N 1
ATOM 684 C CA . ASN A 1 93 ? 6.022 -3.748 -19.578 1.00 91.31 93 ASN A CA 1
ATOM 685 C C . ASN A 1 93 ? 6.912 -4.265 -20.721 1.00 91.31 93 ASN A C 1
ATOM 687 O O . ASN A 1 93 ? 6.978 -5.469 -20.942 1.00 91.31 93 ASN A O 1
ATOM 691 N N . THR A 1 94 ? 7.628 -3.377 -21.414 1.00 93.88 94 THR A N 1
ATOM 692 C CA . THR A 1 94 ? 8.685 -3.732 -22.373 1.00 93.88 94 THR A CA 1
ATOM 693 C C . THR A 1 94 ? 9.941 -4.295 -21.701 1.00 93.88 94 THR A C 1
ATOM 695 O O . THR A 1 94 ? 10.799 -4.859 -22.376 1.00 93.88 94 THR A O 1
ATOM 698 N N . SER A 1 95 ? 10.066 -4.168 -20.378 1.00 94.44 95 SER A N 1
ATOM 699 C CA . SER A 1 95 ? 11.171 -4.750 -19.618 1.00 94.44 95 SER A CA 1
ATOM 700 C C . SER A 1 95 ? 11.068 -6.276 -19.583 1.00 94.44 95 SER A C 1
ATOM 702 O O . SER A 1 95 ? 9.986 -6.845 -19.417 1.00 94.44 95 SER A O 1
ATOM 704 N N . LEU A 1 96 ? 12.213 -6.958 -19.673 1.00 95.25 96 LEU A N 1
ATOM 705 C CA . LEU A 1 96 ? 12.266 -8.425 -19.734 1.00 95.25 96 LEU A CA 1
ATOM 706 C C . LEU A 1 96 ? 11.673 -9.109 -18.491 1.00 95.25 96 LEU A C 1
ATOM 708 O O . LEU A 1 96 ? 11.037 -10.153 -18.616 1.00 95.25 96 LEU A O 1
ATOM 712 N N . ARG A 1 97 ? 11.882 -8.531 -17.302 1.00 95.88 97 ARG A N 1
ATOM 713 C CA . ARG A 1 97 ? 11.416 -9.042 -16.001 1.00 95.88 97 ARG A CA 1
ATOM 714 C C . ARG A 1 97 ? 11.447 -7.947 -14.936 1.00 95.88 97 ARG A C 1
ATOM 716 O O . ARG A 1 97 ? 12.121 -6.935 -15.133 1.00 95.88 97 ARG A O 1
ATOM 723 N N . SER A 1 98 ? 10.755 -8.180 -13.823 1.00 95.88 98 SER A N 1
ATOM 724 C CA . SER A 1 98 ? 10.974 -7.436 -12.578 1.00 95.88 98 SER A CA 1
ATOM 725 C C . SER A 1 98 ? 12.343 -7.766 -11.970 1.00 95.88 98 SER A C 1
ATOM 727 O O . SER A 1 98 ? 12.912 -8.832 -12.224 1.00 95.88 98 SER A O 1
ATOM 729 N N . THR A 1 99 ? 12.878 -6.836 -11.188 1.00 94.62 99 THR A N 1
ATOM 730 C CA . THR A 1 99 ? 14.140 -6.936 -10.448 1.00 94.62 99 THR A CA 1
ATOM 731 C C . THR A 1 99 ? 13.931 -6.492 -9.003 1.00 94.62 99 THR A C 1
ATOM 733 O O . THR A 1 99 ? 12.870 -5.973 -8.662 1.00 94.62 99 THR A O 1
ATOM 736 N N . ASP A 1 100 ? 14.966 -6.630 -8.178 1.00 90.88 100 ASP A N 1
ATOM 737 C CA . ASP A 1 100 ? 14.940 -6.304 -6.747 1.00 90.88 100 ASP A CA 1
ATOM 738 C C . ASP A 1 100 ? 14.482 -4.863 -6.451 1.00 90.88 100 ASP A C 1
ATOM 740 O O . ASP A 1 100 ? 13.831 -4.616 -5.441 1.00 90.88 100 ASP A O 1
ATOM 744 N N . HIS A 1 101 ? 14.761 -3.918 -7.356 1.00 90.56 101 HIS A N 1
ATOM 745 C CA . HIS A 1 101 ? 14.398 -2.502 -7.197 1.00 90.56 101 HIS A CA 1
ATOM 746 C C . HIS A 1 101 ? 13.365 -2.007 -8.217 1.00 90.56 101 HIS A C 1
ATOM 748 O O . HIS A 1 101 ? 12.970 -0.844 -8.174 1.00 90.56 101 HIS A O 1
ATOM 754 N N . LYS A 1 102 ? 12.946 -2.837 -9.180 1.00 91.25 102 LYS A N 1
ATOM 755 C CA . LYS A 1 102 ? 12.001 -2.413 -10.222 1.00 91.25 102 LYS A CA 1
ATOM 756 C C . LYS A 1 102 ? 10.961 -3.479 -10.495 1.00 91.25 102 LYS A C 1
ATOM 758 O O . LYS A 1 102 ? 11.289 -4.545 -11.009 1.00 91.25 102 LYS A O 1
ATOM 763 N N . ILE A 1 103 ? 9.697 -3.160 -10.256 1.00 93.19 103 ILE A N 1
ATOM 764 C CA . ILE A 1 103 ? 8.586 -4.038 -10.609 1.00 93.19 103 ILE A CA 1
ATOM 765 C C . ILE A 1 103 ? 7.990 -3.621 -11.951 1.00 93.19 103 ILE A C 1
ATOM 767 O O . ILE A 1 103 ? 7.712 -2.447 -12.186 1.00 93.19 103 ILE A O 1
ATOM 771 N N . ARG A 1 104 ? 7.791 -4.567 -12.869 1.00 94.06 104 ARG A N 1
ATOM 772 C CA . ARG A 1 104 ? 7.032 -4.288 -14.094 1.00 94.06 104 ARG A CA 1
ATOM 773 C C . ARG A 1 104 ? 5.579 -4.042 -13.732 1.00 94.06 104 ARG A C 1
ATOM 775 O O . ARG A 1 104 ? 5.025 -4.766 -12.912 1.00 94.06 104 ARG A O 1
ATOM 782 N N . LYS A 1 105 ? 4.932 -3.095 -14.408 1.00 90.81 105 LYS A N 1
ATOM 783 C CA . LYS A 1 105 ? 3.516 -2.780 -14.155 1.00 90.81 105 LYS A CA 1
ATOM 784 C C . LYS A 1 105 ? 2.605 -4.007 -14.231 1.00 90.81 105 LYS A C 1
ATOM 786 O O . LYS A 1 105 ? 1.743 -4.162 -13.379 1.00 90.81 105 LYS A O 1
ATOM 791 N N . ARG A 1 106 ? 2.814 -4.899 -15.207 1.00 92.9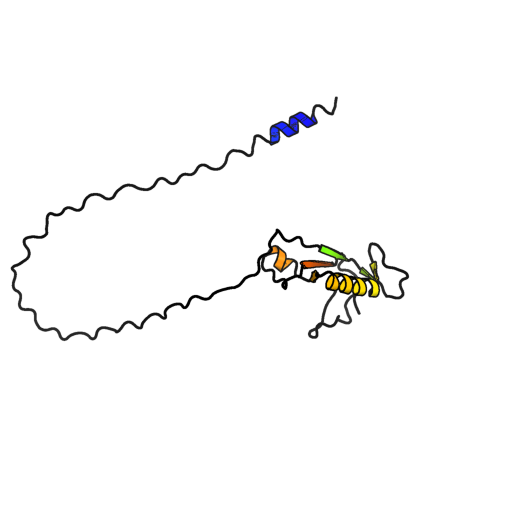4 106 ARG A N 1
ATOM 792 C CA . ARG A 1 106 ? 2.037 -6.144 -15.312 1.00 92.94 106 ARG A CA 1
ATOM 793 C C . ARG A 1 106 ? 2.233 -7.039 -14.090 1.00 92.94 106 ARG A C 1
ATOM 795 O O . ARG A 1 106 ? 1.252 -7.472 -13.514 1.00 92.94 106 ARG A O 1
ATOM 802 N N .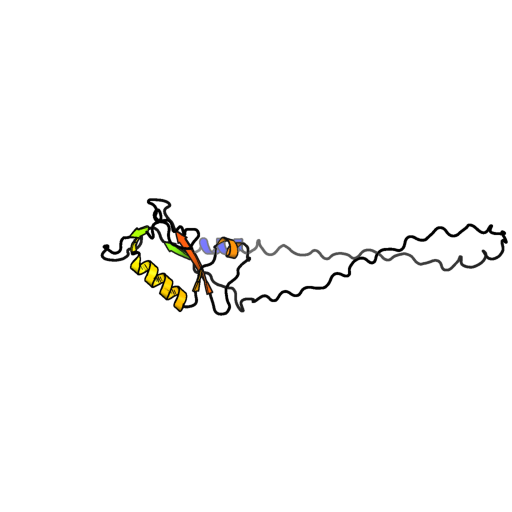 ASP A 1 107 ? 3.480 -7.247 -13.668 1.00 95.88 107 ASP A N 1
ATOM 803 C CA . ASP A 1 107 ? 3.786 -8.086 -12.502 1.00 95.88 107 ASP A CA 1
ATOM 804 C C . ASP A 1 107 ? 3.214 -7.472 -11.207 1.00 95.88 107 ASP A C 1
ATOM 806 O O . ASP A 1 107 ? 2.773 -8.197 -10.321 1.00 95.88 107 ASP A O 1
ATOM 810 N N . PHE A 1 108 ? 3.185 -6.137 -11.103 1.00 93.31 108 PHE A N 1
ATOM 811 C CA . PHE A 1 108 ? 2.523 -5.432 -10.003 1.00 93.31 108 PHE A CA 1
ATOM 812 C C . PHE A 1 108 ? 1.012 -5.684 -9.997 1.00 93.31 108 PHE A C 1
ATOM 814 O O . PHE A 1 108 ? 0.483 -6.092 -8.968 1.00 93.31 108 PHE A O 1
ATOM 821 N N . LEU A 1 109 ? 0.330 -5.502 -11.133 1.00 92.25 109 LEU A N 1
ATOM 822 C CA . LEU A 1 109 ? -1.113 -5.749 -11.261 1.00 92.25 109 LEU A CA 1
ATOM 823 C C . LEU A 1 109 ? -1.476 -7.217 -10.987 1.00 92.25 109 LEU A C 1
ATOM 825 O O . LEU A 1 109 ? -2.409 -7.478 -10.232 1.00 92.25 109 LEU A O 1
ATOM 829 N N . ASP A 1 110 ? -0.701 -8.160 -11.528 1.00 96.06 110 ASP A N 1
ATOM 830 C CA . ASP A 1 110 ? -0.866 -9.595 -11.266 1.00 96.06 110 ASP A CA 1
ATOM 831 C C . ASP A 1 110 ? -0.702 -9.895 -9.759 1.00 96.06 110 ASP A C 1
ATOM 833 O O . ASP A 1 110 ? -1.449 -10.685 -9.180 1.00 96.06 110 ASP A O 1
ATOM 837 N N . GLY A 1 111 ? 0.246 -9.221 -9.096 1.00 95.88 111 GLY A N 1
ATOM 838 C CA . GLY A 1 111 ? 0.448 -9.303 -7.650 1.00 95.88 111 GLY A CA 1
ATOM 839 C C . GLY A 1 111 ? -0.710 -8.720 -6.833 1.00 95.88 111 GLY A C 1
ATOM 840 O O . GLY A 1 111 ? -1.118 -9.335 -5.848 1.00 95.88 111 GLY A O 1
ATOM 841 N N . LEU A 1 112 ? -1.266 -7.572 -7.240 1.00 93.81 112 LEU A N 1
ATOM 842 C CA . LEU A 1 112 ? -2.445 -6.975 -6.598 1.00 93.81 112 LEU A CA 1
ATOM 843 C C . LEU A 1 112 ? -3.646 -7.917 -6.651 1.00 93.81 112 LEU A C 1
ATOM 845 O O . LEU A 1 112 ? -4.319 -8.115 -5.639 1.00 93.81 112 LEU A O 1
ATOM 849 N N . GLU A 1 113 ? -3.883 -8.523 -7.812 1.00 96.12 113 GLU A N 1
ATOM 850 C CA . GLU A 1 113 ? -4.964 -9.485 -7.997 1.00 96.12 113 GLU A CA 1
ATOM 851 C C . GLU A 1 113 ? -4.751 -10.728 -7.125 1.00 96.12 113 GLU A C 1
ATOM 853 O O . GLU A 1 113 ? -5.655 -11.141 -6.401 1.00 96.12 113 GLU A O 1
ATOM 858 N N . ALA A 1 114 ? -3.534 -11.281 -7.102 1.00 97.69 114 ALA A N 1
ATOM 859 C CA . ALA A 1 114 ? -3.212 -12.430 -6.258 1.00 97.69 114 ALA A CA 1
ATOM 860 C C . ALA A 1 114 ? -3.419 -12.137 -4.759 1.00 97.69 114 ALA A C 1
ATOM 862 O O . ALA A 1 114 ? -3.949 -12.973 -4.025 1.00 97.69 114 ALA A O 1
ATOM 863 N N . LEU A 1 115 ? -3.041 -10.942 -4.294 1.00 97.31 115 LEU A N 1
ATOM 864 C CA . LEU A 1 115 ? -3.273 -10.503 -2.916 1.00 97.31 115 LEU A CA 1
ATOM 865 C C . LEU A 1 115 ? -4.768 -10.351 -2.619 1.00 97.31 115 LEU A C 1
ATOM 867 O O . LEU A 1 115 ? -5.235 -10.805 -1.570 1.00 97.31 115 LEU A O 1
ATOM 871 N N . ASN A 1 116 ? -5.528 -9.771 -3.550 1.00 95.25 116 ASN A N 1
ATOM 872 C CA . ASN A 1 116 ? -6.973 -9.644 -3.421 1.00 95.25 116 ASN A CA 1
ATOM 873 C C . ASN A 1 116 ? -7.636 -11.025 -3.299 1.00 95.25 116 ASN A C 1
ATOM 875 O O . ASN A 1 116 ? -8.336 -11.272 -2.314 1.00 95.25 116 ASN A O 1
ATOM 879 N N . GLN A 1 117 ? -7.335 -11.944 -4.220 1.00 97.69 117 GLN A N 1
ATOM 880 C CA . GLN A 1 117 ? -7.846 -13.319 -4.220 1.00 97.69 117 GLN A CA 1
ATOM 881 C C . GLN A 1 117 ? -7.447 -14.096 -2.965 1.00 97.69 117 GLN A C 1
ATOM 883 O O . GLN A 1 117 ? -8.227 -14.896 -2.452 1.00 97.69 117 GLN A O 1
ATOM 888 N N . ALA A 1 118 ? -6.255 -13.837 -2.424 1.00 97.06 118 ALA A N 1
ATOM 889 C CA . ALA A 1 118 ? -5.815 -14.451 -1.181 1.00 97.06 118 ALA A CA 1
ATOM 890 C C . ALA A 1 118 ? -6.600 -13.952 0.045 1.00 97.06 118 ALA A C 1
ATOM 892 O O . ALA A 1 118 ? -6.528 -14.590 1.094 1.00 97.06 118 ALA A O 1
ATOM 893 N N . GLY A 1 119 ? -7.346 -12.848 -0.044 1.00 96.38 119 GLY A N 1
ATOM 894 C CA . GLY A 1 119 ? -8.107 -12.291 1.074 1.00 96.38 119 GLY A CA 1
ATOM 895 C C . GLY A 1 119 ? -7.508 -11.017 1.674 1.00 96.38 119 GLY A C 1
ATOM 896 O O . GLY A 1 119 ? -7.944 -10.615 2.748 1.00 96.38 119 GLY A O 1
ATOM 897 N N . PHE A 1 120 ? -6.511 -10.388 1.043 1.00 96.88 120 PHE A N 1
ATOM 898 C CA . PHE A 1 120 ? -5.891 -9.170 1.572 1.00 96.88 120 PHE A CA 1
ATOM 899 C C . PHE A 1 120 ? -6.602 -7.901 1.117 1.00 96.88 120 PHE A C 1
ATOM 901 O O . PHE A 1 120 ? -6.879 -7.726 -0.067 1.00 96.88 120 PHE A O 1
ATOM 908 N N . THR A 1 121 ? -6.828 -6.993 2.060 1.00 94.75 121 THR A N 1
ATOM 909 C CA . THR A 1 121 ? -7.397 -5.662 1.868 1.00 94.75 121 THR A CA 1
ATOM 910 C C . THR A 1 121 ? -6.337 -4.615 2.186 1.00 94.75 121 THR A C 1
ATOM 912 O O . THR A 1 121 ? -5.666 -4.704 3.214 1.00 94.75 121 THR A O 1
ATOM 915 N N . LEU A 1 122 ? -6.191 -3.637 1.293 1.00 93.56 122 LEU A N 1
ATOM 916 C CA . LEU A 1 122 ? -5.291 -2.511 1.506 1.00 93.56 122 LEU A CA 1
ATOM 917 C C . LEU A 1 122 ? -5.853 -1.613 2.611 1.00 93.56 122 LEU A C 1
ATOM 919 O O . LEU A 1 122 ? -7.040 -1.292 2.597 1.00 93.56 122 LEU A O 1
ATOM 923 N N . ILE A 1 123 ? -4.994 -1.222 3.544 1.00 94.06 123 ILE A N 1
ATOM 924 C CA . ILE A 1 123 ? -5.313 -0.316 4.647 1.00 94.06 123 ILE A CA 1
ATOM 925 C C . ILE A 1 123 ? -4.293 0.823 4.704 1.00 94.06 123 ILE A C 1
ATOM 927 O O . ILE A 1 123 ? -3.169 0.683 4.209 1.00 94.06 123 ILE A O 1
ATOM 931 N N . HIS A 1 124 ? -4.656 1.937 5.339 1.00 93.56 124 HIS A N 1
ATOM 932 C CA . HIS A 1 124 ? -3.684 2.975 5.656 1.00 93.56 124 HIS A CA 1
ATOM 933 C C . HIS A 1 124 ? -2.836 2.548 6.858 1.00 93.56 124 HIS A C 1
ATOM 935 O O . HIS A 1 124 ? -3.331 1.991 7.837 1.00 93.56 124 HIS A O 1
ATOM 941 N N . LEU A 1 125 ? -1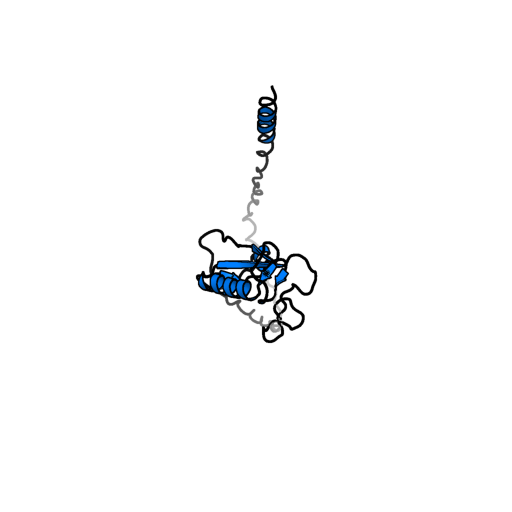.529 2.816 6.790 1.00 93.88 125 LEU A N 1
ATOM 942 C CA . LEU A 1 125 ? -0.627 2.556 7.915 1.00 93.88 125 LEU A CA 1
ATOM 943 C C . LEU A 1 125 ? -0.986 3.413 9.141 1.00 93.88 125 LEU A C 1
ATOM 945 O O . LEU A 1 125 ? -0.780 2.981 10.269 1.00 93.88 125 LEU A O 1
ATOM 949 N N . GLU A 1 126 ? -1.529 4.610 8.916 1.00 94.81 126 GLU A N 1
ATOM 950 C CA . GLU A 1 126 ? -1.991 5.509 9.975 1.00 94.81 126 GLU A CA 1
ATOM 951 C C . GLU A 1 126 ? -3.145 4.895 10.779 1.00 94.81 126 GLU A C 1
ATOM 953 O O . GLU A 1 126 ? -3.044 4.811 12.000 1.00 94.81 126 GLU A O 1
ATOM 958 N N . ASP A 1 127 ? -4.166 4.364 10.103 1.00 93.88 127 ASP A N 1
ATOM 959 C CA . ASP A 1 127 ? -5.296 3.654 10.721 1.00 93.88 127 ASP A CA 1
ATOM 960 C C . ASP A 1 127 ? -4.819 2.481 11.588 1.00 93.88 127 ASP A C 1
ATOM 962 O O . ASP A 1 127 ? -5.296 2.269 12.703 1.00 93.88 127 ASP A O 1
ATOM 966 N N . TRP A 1 128 ? -3.815 1.741 11.105 1.00 92.38 128 TRP A N 1
ATOM 967 C CA . TRP A 1 128 ? -3.190 0.662 11.867 1.00 92.38 128 TRP A CA 1
ATOM 968 C C . TRP A 1 128 ? -2.494 1.162 13.140 1.00 92.38 128 TRP A C 1
ATOM 970 O O . TRP A 1 128 ? -2.701 0.599 14.212 1.00 92.38 128 TRP A O 1
ATOM 980 N N . ILE A 1 129 ? -1.684 2.221 13.042 1.00 93.94 129 ILE A N 1
ATOM 981 C CA . ILE A 1 129 ? -0.954 2.793 14.189 1.00 93.94 129 ILE A CA 1
ATOM 982 C C . ILE A 1 129 ? -1.925 3.367 15.227 1.00 93.94 129 ILE A C 1
ATOM 984 O O . ILE A 1 129 ? -1.718 3.196 16.428 1.00 93.94 129 ILE A O 1
ATOM 988 N N . ASN A 1 130 ? -2.993 4.016 14.767 1.00 94.25 130 ASN A N 1
ATOM 989 C CA . ASN A 1 130 ? -3.986 4.657 15.623 1.00 94.25 130 ASN A CA 1
ATOM 990 C C . ASN A 1 130 ? -5.036 3.683 16.174 1.00 94.25 130 ASN A C 1
ATOM 992 O O . ASN A 1 130 ? -5.897 4.099 16.945 1.00 94.25 130 ASN A O 1
ATOM 996 N N . SER A 1 131 ? -4.959 2.393 15.822 1.00 88.38 131 SER A N 1
ATOM 997 C CA . SER A 1 131 ? -5.976 1.387 16.165 1.00 88.38 131 SER A CA 1
ATOM 998 C C . SER A 1 131 ? -7.388 1.750 15.674 1.00 88.38 131 SER A C 1
ATOM 1000 O O . SER A 1 131 ? -8.376 1.313 16.259 1.00 88.38 131 SER A O 1
ATOM 1002 N N . ASP A 1 132 ? -7.485 2.523 14.589 1.00 90.12 132 ASP A N 1
ATOM 1003 C CA . ASP A 1 132 ? -8.737 2.953 13.949 1.00 90.12 132 ASP A CA 1
ATOM 1004 C C . ASP A 1 132 ? -8.934 2.208 12.623 1.00 90.12 132 ASP A C 1
ATOM 1006 O O . ASP A 1 132 ? -9.028 2.782 11.541 1.00 90.12 132 ASP A O 1
ATOM 1010 N N . LEU A 1 133 ? -8.879 0.877 12.696 1.00 87.19 133 LEU A N 1
ATOM 1011 C CA . LEU A 1 133 ? -8.848 0.028 11.515 1.00 87.19 133 LEU A CA 1
ATOM 1012 C C . LEU A 1 133 ? -10.222 -0.562 11.196 1.00 87.19 133 LEU A C 1
ATOM 1014 O O . LEU A 1 133 ? -10.806 -1.281 12.007 1.00 87.19 133 LEU A O 1
ATOM 1018 N N . TYR A 1 134 ? -10.665 -0.392 9.950 1.00 88.44 134 TYR A N 1
ATOM 1019 C CA . TYR A 1 134 ? -11.774 -1.151 9.380 1.00 88.44 134 TYR A CA 1
ATOM 1020 C C . TYR A 1 134 ? -11.271 -2.157 8.338 1.00 88.44 134 TYR A C 1
ATOM 1022 O O . TYR A 1 134 ? -10.718 -1.790 7.302 1.00 88.44 134 TYR A O 1
ATOM 1030 N N . VAL A 1 135 ? -11.500 -3.448 8.587 1.00 91.06 135 VAL A N 1
ATOM 1031 C CA . VAL A 1 135 ? -11.243 -4.527 7.622 1.00 91.06 135 VAL A CA 1
ATOM 1032 C C . VAL A 1 135 ? -12.526 -5.342 7.469 1.00 91.06 135 VAL A C 1
ATOM 1034 O O . VAL A 1 135 ? -13.082 -5.768 8.484 1.00 91.06 135 VAL A O 1
ATOM 1037 N N . PRO A 1 136 ? -13.017 -5.578 6.237 1.00 90.88 136 PRO A N 1
ATOM 1038 C CA . PRO A 1 136 ? -14.220 -6.379 6.044 1.00 90.88 136 PRO A CA 1
ATOM 1039 C C . PRO A 1 136 ? -14.055 -7.798 6.597 1.00 90.88 136 PRO A C 1
ATOM 1041 O O . PRO A 1 136 ? -12.952 -8.349 6.624 1.00 90.88 136 PRO A O 1
ATOM 1044 N N . GLU A 1 137 ? -15.162 -8.413 7.008 1.00 89.38 137 GLU A N 1
ATOM 1045 C CA . GLU A 1 137 ? -15.147 -9.769 7.557 1.00 89.38 137 GLU A CA 1
ATOM 1046 C C . GLU A 1 137 ? -14.492 -10.765 6.582 1.00 89.38 137 GLU A C 1
ATOM 1048 O O . GLU A 1 137 ? -14.690 -10.709 5.366 1.00 89.38 137 GLU A O 1
ATOM 1053 N N . GLY A 1 138 ? -13.653 -11.658 7.115 1.00 90.44 138 GLY A N 1
ATOM 1054 C CA . GLY A 1 138 ? -12.902 -12.637 6.324 1.00 90.44 138 GLY A CA 1
ATOM 1055 C C . GLY A 1 138 ? -11.706 -12.068 5.547 1.00 90.44 138 GLY A C 1
ATOM 1056 O O . GLY A 1 138 ? -11.000 -12.829 4.882 1.00 90.44 138 GLY A O 1
ATOM 1057 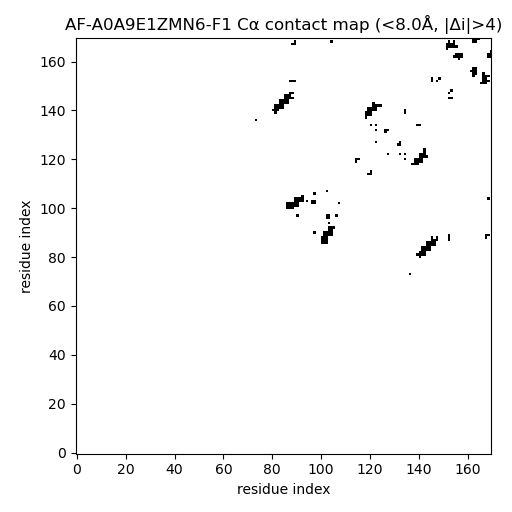N N . ARG A 1 139 ? -11.439 -10.758 5.630 1.00 93.69 139 ARG A N 1
ATOM 1058 C CA . ARG A 1 139 ? -10.290 -10.110 4.981 1.00 93.69 139 ARG A CA 1
ATOM 1059 C C . ARG A 1 139 ? -9.135 -9.910 5.958 1.00 93.69 139 ARG A C 1
ATOM 1061 O O . ARG A 1 139 ? -9.308 -9.901 7.174 1.00 93.69 139 ARG A O 1
ATOM 1068 N N . ARG A 1 140 ? -7.929 -9.749 5.416 1.00 93.88 140 ARG A N 1
ATOM 1069 C CA . ARG A 1 140 ? -6.701 -9.486 6.176 1.00 93.88 140 ARG A CA 1
ATOM 1070 C C . ARG A 1 140 ? -6.094 -8.148 5.766 1.00 93.88 140 ARG A C 1
ATOM 1072 O O . ARG A 1 140 ? -6.061 -7.864 4.572 1.00 93.88 140 ARG A O 1
ATOM 1079 N N . PRO A 1 141 ? -5.601 -7.343 6.712 1.00 95.38 141 PRO A N 1
ATOM 1080 C CA . PRO A 1 141 ? -4.955 -6.076 6.396 1.00 95.38 141 PRO A CA 1
ATOM 1081 C C . PRO A 1 141 ? -3.645 -6.271 5.623 1.00 95.38 141 PRO A C 1
ATOM 1083 O O . PRO A 1 141 ? -2.940 -7.265 5.803 1.00 95.38 141 PRO A O 1
ATOM 1086 N N . LEU A 1 142 ? -3.319 -5.295 4.783 1.00 96.50 142 LEU A N 1
ATOM 1087 C CA . LEU A 1 142 ? -2.087 -5.193 4.011 1.00 96.50 142 LEU A CA 1
ATOM 1088 C C . LEU A 1 142 ? -1.731 -3.719 3.825 1.00 96.50 142 LEU A C 1
ATOM 1090 O O . LEU A 1 142 ? -2.606 -2.908 3.537 1.00 96.50 142 LEU A O 1
ATOM 1094 N N . VAL A 1 143 ? -0.447 -3.387 3.928 1.00 95.88 143 VAL A N 1
ATOM 1095 C CA . VAL A 1 143 ? 0.069 -2.040 3.657 1.00 95.88 143 VAL A CA 1
ATOM 1096 C C . VAL A 1 143 ? 1.060 -2.093 2.500 1.00 95.88 143 VAL A C 1
ATOM 1098 O O . VAL A 1 143 ? 1.906 -2.988 2.431 1.00 95.88 143 VAL A O 1
ATOM 1101 N N . PHE A 1 144 ? 0.987 -1.098 1.618 1.00 93.31 144 PHE A N 1
ATOM 1102 C CA . PHE A 1 144 ? 2.022 -0.828 0.624 1.00 93.31 144 PHE A CA 1
ATOM 1103 C C . PHE A 1 144 ? 2.809 0.420 0.981 1.00 93.31 144 PHE A C 1
ATOM 1105 O O . PHE A 1 144 ? 2.239 1.430 1.388 1.00 93.31 144 PHE A O 1
ATOM 1112 N N . THR A 1 145 ? 4.119 0.357 0.769 1.00 91.38 145 THR A N 1
ATOM 1113 C CA . THR A 1 145 ? 5.011 1.511 0.854 1.00 91.38 145 THR A CA 1
ATOM 1114 C C . THR A 1 145 ? 5.756 1.683 -0.461 1.00 91.38 145 THR A C 1
ATOM 1116 O O . THR A 1 145 ? 6.045 0.709 -1.158 1.00 91.38 145 THR A O 1
ATOM 1119 N N . MET A 1 146 ? 6.054 2.936 -0.792 1.00 89.19 146 MET A N 1
ATOM 1120 C CA . MET A 1 146 ? 6.895 3.304 -1.926 1.00 89.19 146 MET A CA 1
ATOM 1121 C C . MET A 1 146 ? 8.134 4.008 -1.376 1.00 89.19 146 MET A C 1
ATOM 1123 O O . MET A 1 146 ? 8.008 5.086 -0.793 1.00 89.19 146 MET A O 1
ATOM 1127 N N . ASP A 1 147 ? 9.297 3.391 -1.535 1.00 87.06 147 ASP A N 1
ATOM 1128 C CA . ASP A 1 147 ? 10.594 3.994 -1.245 1.00 87.06 147 ASP A CA 1
ATOM 1129 C C . ASP A 1 147 ? 11.120 4.760 -2.466 1.00 87.06 147 ASP A C 1
ATOM 1131 O O . ASP A 1 147 ? 10.616 4.596 -3.577 1.00 87.06 147 ASP A O 1
ATOM 1135 N N . ASP A 1 148 ? 12.138 5.594 -2.261 1.00 83.00 148 ASP A N 1
ATOM 1136 C CA . ASP A 1 148 ? 12.775 6.409 -3.299 1.00 83.00 148 ASP A CA 1
ATOM 1137 C C . ASP A 1 148 ? 11.793 7.367 -4.010 1.00 83.00 148 ASP A C 1
ATOM 1139 O O . ASP A 1 148 ? 11.260 7.098 -5.088 1.00 83.00 148 ASP A O 1
ATOM 1143 N N . LEU A 1 149 ? 11.598 8.565 -3.436 1.00 67.94 149 LEU A N 1
ATOM 1144 C CA . LEU A 1 149 ? 10.706 9.642 -3.923 1.00 67.94 149 LEU A CA 1
ATOM 1145 C C . LEU A 1 149 ? 11.078 10.249 -5.300 1.00 67.94 149 LEU A C 1
ATOM 1147 O O . LEU A 1 149 ? 10.663 11.362 -5.631 1.00 67.94 149 LEU A O 1
ATOM 1151 N N . PHE A 1 150 ? 11.859 9.555 -6.120 1.00 67.50 150 PHE A N 1
ATOM 1152 C CA . PHE A 1 150 ? 12.366 10.046 -7.393 1.00 67.50 150 PHE A CA 1
ATOM 1153 C C . PHE A 1 150 ? 11.506 9.568 -8.587 1.00 67.50 150 PHE A C 1
ATOM 1155 O O . PHE A 1 150 ? 10.849 8.531 -8.548 1.00 67.50 150 PHE A O 1
ATOM 1162 N N . TYR A 1 151 ? 11.528 10.331 -9.687 1.00 64.56 151 TYR A N 1
ATOM 1163 C CA . TYR A 1 151 ? 11.074 9.914 -11.031 1.00 64.56 151 TYR A CA 1
ATOM 1164 C C . TYR A 1 151 ? 9.600 9.489 -11.206 1.00 64.56 151 TYR A C 1
ATOM 1166 O O . TYR A 1 151 ? 9.330 8.540 -11.936 1.00 64.56 151 TYR A O 1
ATOM 1174 N N . ASN A 1 152 ? 8.634 10.186 -10.597 1.00 66.94 152 ASN A N 1
ATOM 1175 C CA . ASN A 1 152 ? 7.199 9.859 -10.708 1.00 66.94 152 ASN A CA 1
ATOM 1176 C C . ASN A 1 152 ? 6.844 8.425 -10.279 1.00 66.94 152 ASN A C 1
ATOM 1178 O O . ASN A 1 152 ? 5.775 7.945 -10.617 1.00 66.94 152 ASN A O 1
ATOM 1182 N N . ASN A 1 153 ? 7.670 7.738 -9.486 1.00 73.94 153 ASN A N 1
ATOM 1183 C CA . ASN A 1 153 ? 7.395 6.358 -9.067 1.00 73.94 153 ASN A CA 1
ATOM 1184 C C . ASN A 1 153 ? 6.222 6.228 -8.080 1.00 73.94 153 ASN A C 1
ATOM 1186 O O . ASN A 1 153 ? 5.880 5.124 -7.685 1.00 73.94 153 ASN A O 1
ATOM 1190 N N . GLN A 1 154 ? 5.590 7.330 -7.681 1.00 80.44 154 GLN A N 1
ATOM 1191 C CA . GLN A 1 154 ? 4.457 7.326 -6.761 1.00 80.44 154 GLN A CA 1
ATOM 1192 C C . GLN A 1 154 ? 3.210 6.729 -7.420 1.00 80.44 154 GLN A C 1
ATOM 1194 O O . GLN A 1 154 ? 3.075 6.727 -8.648 1.00 80.44 154 GLN A O 1
ATOM 1199 N N . ILE A 1 155 ? 2.280 6.264 -6.590 1.00 83.56 155 ILE A N 1
ATOM 1200 C CA . ILE A 1 155 ? 0.921 5.896 -6.987 1.00 83.56 155 ILE A CA 1
ATOM 1201 C C . ILE A 1 155 ? 0.005 7.039 -6.556 1.00 83.56 155 ILE A C 1
ATOM 1203 O O . ILE A 1 155 ? -0.080 7.357 -5.372 1.00 83.56 155 ILE A O 1
ATOM 1207 N N . ARG A 1 156 ? -0.662 7.673 -7.516 1.00 83.19 156 ARG A N 1
ATOM 1208 C CA . ARG A 1 156 ? -1.654 8.719 -7.288 1.00 83.19 156 ARG A CA 1
ATOM 1209 C C . ARG A 1 156 ? -2.885 8.388 -8.105 1.00 83.19 156 ARG A C 1
ATOM 1211 O O . ARG A 1 156 ? -2.768 8.170 -9.311 1.00 83.19 156 ARG A O 1
ATOM 1218 N N . MET A 1 157 ? -4.033 8.394 -7.447 1.00 83.81 157 MET A N 1
ATOM 1219 C CA . MET A 1 157 ? -5.324 8.255 -8.107 1.00 83.81 157 MET A CA 1
ATOM 1220 C C . MET A 1 157 ? -5.931 9.639 -8.352 1.00 83.81 157 MET A C 1
ATOM 1222 O O . MET A 1 157 ? -5.588 10.606 -7.664 1.00 83.81 157 MET A O 1
ATOM 1226 N N . ASP A 1 158 ? -6.769 9.754 -9.371 1.00 88.31 158 ASP A N 1
ATOM 1227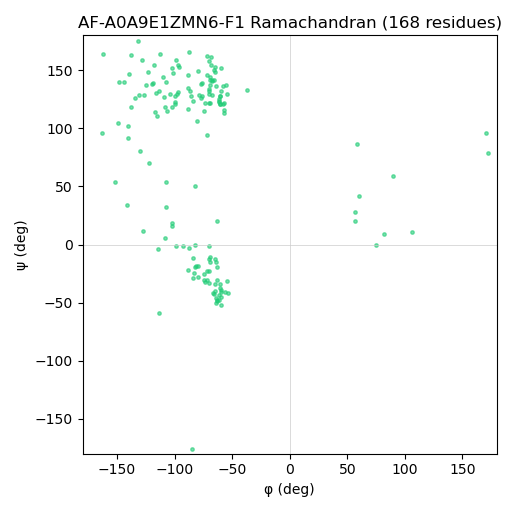 C CA . ASP A 1 158 ? -7.637 10.905 -9.576 1.00 88.31 158 ASP A CA 1
ATOM 1228 C C . ASP A 1 158 ? -8.949 10.761 -8.783 1.00 88.31 158 ASP A C 1
ATOM 1230 O O . ASP A 1 158 ? -9.137 9.824 -8.006 1.00 88.31 158 ASP A O 1
ATOM 1234 N N . GLU A 1 159 ? -9.854 11.722 -8.954 1.00 89.94 159 GLU A N 1
ATOM 1235 C CA . GLU A 1 159 ? -11.164 11.744 -8.290 1.00 89.94 159 GLU A CA 1
ATOM 1236 C C . GLU A 1 159 ? -12.085 10.574 -8.675 1.00 89.94 159 GLU A C 1
ATOM 1238 O O . GLU A 1 159 ? -13.010 10.259 -7.931 1.00 89.94 159 GLU A O 1
ATOM 1243 N N . ASN A 1 160 ? -11.815 9.905 -9.799 1.00 90.38 160 ASN A N 1
ATOM 1244 C CA . ASN A 1 160 ? -12.555 8.731 -10.258 1.00 90.38 160 ASN A CA 1
ATOM 1245 C C . ASN A 1 160 ? -11.918 7.421 -9.770 1.00 90.38 160 ASN A C 1
ATOM 1247 O O . ASN A 1 160 ? -12.439 6.345 -10.056 1.00 90.38 160 ASN A O 1
ATOM 1251 N N . GLY A 1 161 ? -10.800 7.497 -9.038 1.00 82.44 161 GLY A N 1
ATOM 1252 C CA . GLY A 1 161 ? -10.038 6.334 -8.594 1.00 82.44 161 GLY A CA 1
ATOM 1253 C C . GLY A 1 161 ? -9.091 5.767 -9.655 1.00 82.44 161 GLY A C 1
ATOM 1254 O O . GLY A 1 161 ? -8.503 4.711 -9.426 1.00 82.44 161 GLY A O 1
ATOM 1255 N N . GLU A 1 162 ? -8.904 6.452 -10.785 1.00 87.00 162 GLU A N 1
ATOM 1256 C CA . GLU A 1 162 ? -8.012 6.010 -11.858 1.00 87.00 162 GLU A CA 1
ATOM 1257 C C . GLU A 1 162 ? -6.578 6.515 -11.631 1.00 87.00 162 GLU A C 1
ATOM 1259 O O . GLU A 1 162 ? -6.384 7.632 -11.137 1.00 87.00 162 GLU A O 1
ATOM 1264 N N . PRO A 1 163 ? -5.531 5.756 -12.007 1.00 85.12 163 PRO A N 1
ATOM 1265 C CA . PRO A 1 163 ? -4.160 6.234 -11.884 1.00 85.12 163 PRO A CA 1
ATOM 1266 C C . PRO A 1 163 ? -3.913 7.503 -12.710 1.00 85.12 163 PRO A C 1
ATOM 1268 O O . PRO A 1 163 ? -4.134 7.541 -13.923 1.00 85.12 163 PRO A O 1
ATOM 1271 N N . ARG A 1 164 ? -3.375 8.547 -12.073 1.00 86.81 164 ARG A N 1
ATOM 1272 C CA . ARG A 1 164 ? -3.046 9.802 -12.758 1.00 86.81 164 ARG A CA 1
ATOM 1273 C C . ARG A 1 164 ? -1.937 9.615 -13.796 1.00 86.81 164 ARG A C 1
ATOM 1275 O O . ARG A 1 164 ? -0.991 8.860 -13.593 1.00 86.81 164 ARG A O 1
ATOM 1282 N N . ARG A 1 165 ? -1.987 10.407 -14.874 1.00 83.75 165 ARG A N 1
ATOM 1283 C CA . ARG A 1 165 ? -0.988 10.409 -15.969 1.00 83.75 165 ARG A CA 1
ATOM 1284 C C . ARG A 1 165 ? 0.430 10.835 -15.572 1.00 83.75 165 ARG A C 1
ATOM 1286 O O . ARG A 1 165 ? 1.352 10.696 -16.363 1.00 83.75 165 ARG A O 1
ATOM 1293 N N . ASP A 1 166 ? 0.596 11.440 -14.403 1.00 81.88 166 ASP A N 1
ATOM 1294 C CA . ASP A 1 166 ? 1.881 11.885 -13.859 1.00 81.88 166 ASP A CA 1
ATOM 1295 C C . ASP A 1 166 ? 2.423 10.926 -12.786 1.00 81.88 166 ASP A C 1
ATOM 1297 O O . ASP A 1 166 ? 3.328 11.279 -12.033 1.00 81.88 166 ASP A O 1
ATOM 1301 N N . THR A 1 167 ? 1.879 9.709 -12.717 1.00 83.50 167 THR A N 1
ATOM 1302 C CA . THR A 1 167 ? 2.208 8.695 -11.713 1.00 83.50 167 THR A CA 1
ATOM 1303 C C . THR A 1 167 ? 2.919 7.492 -12.337 1.00 83.50 167 THR A C 1
ATOM 1305 O O . THR A 1 167 ? 2.848 7.258 -13.544 1.00 83.50 167 THR A O 1
ATOM 1308 N N . GLY A 1 168 ? 3.562 6.666 -11.514 1.00 78.56 168 GLY A N 1
ATOM 1309 C CA . GLY A 1 168 ? 4.391 5.549 -11.973 1.00 78.56 168 GLY A CA 1
ATOM 1310 C C . GLY A 1 168 ? 3.599 4.410 -12.615 1.00 78.56 168 GLY A C 1
ATOM 1311 O O . GLY A 1 168 ? 4.181 3.526 -13.241 1.00 78.56 168 GLY A O 1
ATOM 1312 N N . LEU A 1 169 ? 2.271 4.446 -12.495 1.00 78.56 169 LEU A N 1
ATOM 1313 C CA . LEU A 1 169 ? 1.350 3.487 -13.098 1.00 78.56 169 LEU A CA 1
ATOM 1314 C C . LEU A 1 169 ? 0.913 3.875 -14.519 1.00 78.56 169 LEU A C 1
ATOM 1316 O O . LEU A 1 169 ? 0.576 2.976 -15.288 1.00 78.56 169 LEU A O 1
ATOM 1320 N N . SER A 1 170 ? 0.996 5.155 -14.908 1.00 69.12 170 SER A N 1
ATOM 1321 C CA . SER A 1 170 ? 0.568 5.641 -16.237 1.00 69.12 170 SER A CA 1
ATOM 1322 C C . SER A 1 170 ? 1.493 5.257 -17.379 1.00 69.12 170 SER A C 1
ATOM 1324 O O . SER A 1 170 ? 2.728 5.355 -17.201 1.00 69.12 170 SER A O 1
#

Foldseek 3Di:
DPVVVVVVVVVVVVPPPDDDDDDDDDDDDDDDDDDPPPPDPDPDDDDDDDDDDDDDDPDDDDDDDDDDDDDDDDDDPDDADEAEAEAEAEDDPPDPAADPHYHHLVNVVVVVVVCVVVQEDEDDVVCVVVVVDDDDPSHGYYYYHYPDPDDQRAFDADPVRHTDPSHRND

Radius of gyration: 36.61 Å; Cα contacts (8 Å, |Δi|>4): 128; chains: 1; bounding box: 92×54×95 Å

Sequence (170 aa):
MQAKLQLTVIFSALAFFTSACSATPAADPTSPPIDTGATAISMASTMAAETMAAIPTETTIPTPTEVPFYLTANIWAEEPRVPIINYHQFAPNTSLRSTDHKIRKRDFLDGLEALNQAGFTLIHLEDWINSDLYVPEGRRPLVFTMDDLFYNNQIRMDENGEPRRDTGLS

Secondary structure (DSSP, 8-state):
--HHHHHHHHHHHGGGS------PPPPPP-PPPP-----SS----------PPPPPPP-PPPPPPPPPP-------SS-----EEEE-EEEPTTSSS-BTTEEEHHHHHHHHHHHHHHTEEE--HHHHHTT-----TT-EEEEEEE----TT-S--B-TTSPBPTTSTT-

Solvent-accessible surface area (backbone atoms only — not comparable to full-atom values): 11746 Å² total; per-residue (Å²): 130,69,77,70,61,59,59,58,58,60,62,66,66,70,74,76,77,85,82,86,89,86,82,80,85,82,82,82,85,83,82,82,84,84,81,94,79,79,91,74,90,88,85,86,80,93,71,92,76,78,86,74,81,83,75,86,75,82,77,79,76,81,75,83,77,84,74,87,82,86,85,88,78,90,74,76,97,56,90,84,75,68,54,73,50,78,45,43,33,58,36,60,74,88,52,96,67,61,54,101,60,29,41,20,51,61,62,50,52,55,48,51,50,52,40,45,76,72,30,42,40,84,50,60,67,64,32,58,74,70,70,63,68,87,72,62,90,90,47,39,60,29,32,80,45,78,45,67,99,54,90,45,37,52,88,44,62,45,99,86,67,46,68,32,83,77,20,38,81,89